Protein AF-A0A7W8ATA3-F1 (afdb_monomer_lite)

Sequence (118 aa):
MPAAAIPSVPAKPAARSRNRPSSRASRTPCPAQQPLLDVPYVPLEKHPLPPGRPREWYITHNRRLKAMRLAIALLDTGVYVPNQASNVRIRTMAETVGIHPPSDTTCHMVRAFMRYNR

Structure (mmCIF, N/CA/C/O backbone):
data_AF-A0A7W8ATA3-F1
#
_entry.id   AF-A0A7W8ATA3-F1
#
loop_
_atom_site.group_PDB
_atom_site.id
_atom_site.type_symbol
_atom_site.label_atom_id
_atom_site.label_alt_id
_atom_site.label_comp_id
_atom_site.label_asym_id
_atom_site.label_entity_id
_atom_site.label_seq_id
_atom_site.pdbx_PDB_ins_code
_atom_site.Cartn_x
_atom_site.Cartn_y
_atom_site.Cartn_z
_atom_site.occupancy
_atom_site.B_iso_or_equiv
_atom_site.auth_seq_id
_atom_site.auth_comp_id
_atom_site.auth_asym_id
_atom_site.auth_atom_id
_atom_site.pdbx_PDB_model_num
ATOM 1 N N . MET A 1 1 ? 62.087 -48.989 40.875 1.00 39.69 1 MET A N 1
ATOM 2 C CA . MET A 1 1 ? 62.844 -47.928 41.580 1.00 39.69 1 MET A CA 1
ATOM 3 C C . MET A 1 1 ? 61.874 -46.813 41.975 1.00 39.69 1 MET A C 1
ATOM 5 O O . MET A 1 1 ? 60.852 -46.717 41.305 1.00 39.69 1 MET A O 1
ATOM 9 N N . PRO A 1 2 ? 62.057 -46.155 43.137 1.00 53.81 2 PRO A N 1
ATOM 10 C CA . PRO A 1 2 ? 61.085 -46.367 44.223 1.00 53.81 2 PRO A CA 1
ATOM 11 C C . PRO A 1 2 ? 60.584 -45.095 44.949 1.00 53.81 2 PRO A C 1
ATOM 13 O O . PRO A 1 2 ? 61.066 -44.002 44.683 1.00 53.81 2 PRO A O 1
ATOM 16 N N . ALA A 1 3 ? 59.736 -45.324 45.969 1.00 48.66 3 ALA A N 1
ATOM 17 C CA . ALA A 1 3 ? 59.412 -44.437 47.107 1.00 48.66 3 ALA A CA 1
ATOM 18 C C . ALA A 1 3 ? 58.604 -43.151 46.789 1.00 48.66 3 ALA A C 1
ATOM 20 O O . ALA A 1 3 ? 58.610 -42.669 45.666 1.00 48.66 3 ALA A O 1
ATOM 21 N N . ALA A 1 4 ? 57.834 -42.559 47.712 1.00 48.91 4 ALA A N 1
ATOM 22 C CA . ALA A 1 4 ? 57.631 -42.784 49.156 1.00 48.91 4 ALA A CA 1
ATOM 23 C C . ALA A 1 4 ? 56.110 -42.709 49.472 1.00 48.91 4 ALA A C 1
ATOM 25 O O . ALA A 1 4 ? 55.393 -41.961 48.818 1.00 48.91 4 ALA A O 1
ATOM 26 N N . ALA A 1 5 ? 55.503 -43.584 50.280 1.00 42.94 5 ALA A N 1
ATOM 27 C CA . ALA A 1 5 ? 55.581 -43.749 51.744 1.00 42.94 5 ALA A CA 1
ATOM 28 C C . ALA A 1 5 ? 54.795 -42.686 52.562 1.00 42.94 5 ALA A C 1
ATOM 30 O O . ALA A 1 5 ? 55.142 -41.512 52.617 1.00 42.94 5 ALA A O 1
ATOM 31 N N . ILE A 1 6 ? 53.723 -43.181 53.192 1.00 53.97 6 ILE A N 1
ATOM 32 C CA . ILE A 1 6 ? 52.649 -42.541 53.983 1.00 53.97 6 ILE A CA 1
ATOM 33 C C . ILE A 1 6 ? 53.171 -42.045 55.354 1.00 53.97 6 ILE A C 1
ATOM 35 O O . ILE A 1 6 ? 54.034 -42.712 55.928 1.00 53.97 6 ILE A O 1
ATOM 39 N N . PRO A 1 7 ? 52.664 -40.915 55.900 1.00 55.72 7 PRO A N 1
ATOM 40 C CA . PRO A 1 7 ? 51.939 -40.912 57.205 1.00 55.72 7 PRO A CA 1
ATOM 41 C C . PRO A 1 7 ? 50.732 -39.917 57.252 1.00 55.72 7 PRO A C 1
ATOM 43 O O . PRO A 1 7 ? 50.645 -39.044 56.397 1.00 55.72 7 PRO A O 1
ATOM 46 N N . SER A 1 8 ? 49.793 -39.882 58.223 1.00 48.00 8 SER A N 1
ATOM 47 C CA . SER A 1 8 ? 49.264 -40.878 59.190 1.00 48.00 8 SER A CA 1
ATOM 48 C C . SER A 1 8 ? 48.053 -40.330 60.006 1.00 48.00 8 SER A C 1
ATOM 50 O O . SER A 1 8 ? 48.064 -39.165 60.382 1.00 48.00 8 SER A O 1
ATOM 52 N N . VAL A 1 9 ? 47.122 -41.220 60.413 1.00 62.28 9 VAL A N 1
ATOM 53 C CA . VAL A 1 9 ? 46.283 -41.183 61.659 1.00 62.28 9 VAL A CA 1
ATOM 54 C C . VAL A 1 9 ? 45.063 -40.203 61.760 1.00 62.28 9 VAL A C 1
ATOM 56 O O . VAL A 1 9 ? 45.075 -39.140 61.147 1.00 62.28 9 VAL A O 1
ATOM 59 N N . PRO A 1 10 ? 43.959 -40.555 62.488 1.00 60.03 10 PRO A N 1
ATOM 60 C CA . PRO A 1 10 ? 42.657 -39.862 62.409 1.00 60.03 10 PRO A CA 1
ATOM 61 C C . PRO A 1 10 ? 42.196 -39.144 63.702 1.00 60.03 10 PRO A C 1
ATOM 63 O O . PRO A 1 10 ? 42.655 -39.457 64.798 1.00 60.03 10 PRO A O 1
ATOM 66 N N . ALA A 1 11 ? 41.171 -38.279 63.599 1.00 48.41 11 ALA A N 1
ATOM 67 C CA . ALA A 1 11 ? 40.412 -37.779 64.756 1.00 48.41 11 ALA A CA 1
ATOM 68 C C . ALA A 1 11 ? 38.919 -37.490 64.452 1.00 48.41 11 ALA A C 1
ATOM 70 O O . ALA A 1 11 ? 38.571 -36.691 63.586 1.00 48.41 11 ALA A O 1
ATOM 71 N N . LYS A 1 12 ? 38.037 -38.124 65.232 1.00 44.06 12 LYS A N 1
ATOM 72 C CA . LYS A 1 12 ? 36.650 -37.714 65.561 1.00 44.06 12 LYS A CA 1
ATOM 73 C C . LYS A 1 12 ? 36.676 -37.158 67.007 1.00 44.06 12 LYS A C 1
ATOM 75 O O . LYS A 1 12 ? 37.662 -37.426 67.691 1.00 44.06 12 LYS A O 1
ATOM 80 N N . PRO A 1 13 ? 35.594 -36.578 67.571 1.00 57.03 13 PRO A N 1
ATOM 81 C CA . PRO A 1 13 ? 34.404 -35.946 66.978 1.00 57.03 13 PRO A CA 1
ATOM 82 C C . PRO A 1 13 ? 34.130 -34.533 67.570 1.00 57.03 13 PRO A C 1
ATOM 84 O O . PRO A 1 13 ? 34.723 -34.153 68.573 1.00 57.03 13 PRO A O 1
ATOM 87 N N . ALA A 1 14 ? 33.135 -33.797 67.057 1.00 43.16 14 ALA A N 1
ATOM 88 C CA . ALA A 1 14 ? 32.400 -32.800 67.856 1.00 43.16 14 ALA A CA 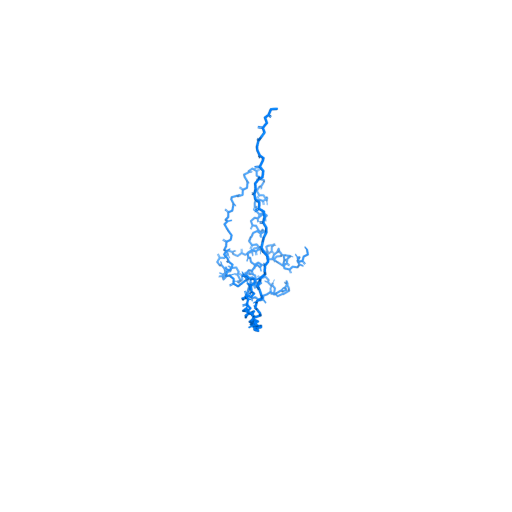1
ATOM 89 C C . ALA A 1 14 ? 31.036 -32.468 67.229 1.00 43.16 14 ALA A C 1
ATOM 91 O O . ALA A 1 14 ? 30.946 -32.125 66.053 1.00 43.16 14 ALA A O 1
ATOM 92 N N . ALA A 1 15 ? 29.967 -32.539 68.021 1.00 44.56 15 ALA A N 1
ATOM 93 C CA . ALA A 1 15 ? 28.646 -32.057 67.628 1.00 44.56 15 ALA A CA 1
ATOM 94 C C . ALA A 1 15 ? 28.485 -30.568 67.969 1.00 44.56 15 ALA A C 1
ATOM 96 O O . ALA A 1 15 ? 28.957 -30.146 69.022 1.00 44.56 15 ALA A O 1
ATOM 97 N N . ARG A 1 16 ? 27.685 -29.821 67.190 1.00 41.31 16 ARG A N 1
ATOM 98 C CA . ARG A 1 16 ? 26.627 -28.965 67.768 1.00 41.31 16 ARG A CA 1
ATOM 99 C C . ARG A 1 16 ? 25.594 -28.528 66.728 1.00 41.31 16 ARG A C 1
ATOM 101 O O . ARG A 1 16 ? 25.924 -27.872 65.748 1.00 41.31 16 ARG A O 1
ATOM 108 N N . SER A 1 17 ? 24.327 -28.827 67.005 1.00 55.69 17 SER A N 1
ATOM 109 C CA . SER A 1 17 ? 23.181 -28.238 66.307 1.00 55.69 17 SER A CA 1
ATOM 110 C C . SER A 1 17 ? 23.192 -26.705 66.398 1.00 55.69 17 SER A C 1
ATOM 112 O O . SER A 1 17 ? 23.526 -26.144 67.448 1.00 55.69 17 SER A O 1
ATOM 114 N N . ARG A 1 18 ? 22.742 -26.031 65.332 1.00 54.66 18 ARG A N 1
ATOM 115 C CA . ARG A 1 18 ? 21.961 -24.794 65.461 1.00 54.66 18 ARG A CA 1
ATOM 116 C C . ARG A 1 18 ? 21.067 -24.571 64.241 1.00 54.66 18 ARG A C 1
ATOM 118 O O . ARG A 1 18 ? 21.540 -24.342 63.133 1.00 54.66 18 ARG A O 1
ATOM 125 N N . ASN A 1 19 ? 19.763 -24.626 64.488 1.00 59.03 19 ASN A N 1
ATOM 126 C CA . ASN A 1 19 ? 18.703 -24.340 63.528 1.00 59.03 19 ASN A CA 1
ATOM 127 C C . ASN A 1 19 ? 18.859 -22.927 62.935 1.00 59.03 19 ASN A C 1
ATOM 129 O O . ASN A 1 19 ? 19.094 -21.974 63.682 1.00 59.03 19 ASN A O 1
ATOM 133 N N . ARG A 1 20 ? 18.589 -22.756 61.636 1.00 49.59 20 ARG A N 1
ATOM 134 C CA . ARG A 1 20 ? 18.142 -21.464 61.092 1.00 49.59 20 ARG A CA 1
ATOM 135 C C . ARG A 1 20 ? 16.971 -21.694 60.130 1.00 49.59 20 ARG A C 1
ATOM 137 O O . ARG A 1 20 ? 17.116 -22.498 59.212 1.00 49.59 20 ARG A O 1
ATOM 144 N N . PRO A 1 21 ? 15.808 -21.057 60.349 1.00 49.59 21 PRO A N 1
ATOM 145 C CA . PRO A 1 21 ? 14.621 -21.319 59.549 1.00 49.59 21 PRO A CA 1
ATOM 146 C C . PRO A 1 21 ? 14.686 -20.650 58.174 1.00 49.59 21 PRO A C 1
ATOM 148 O O . PRO A 1 21 ? 15.360 -19.641 57.976 1.00 49.59 21 PRO A O 1
ATOM 151 N N . SER A 1 22 ? 13.905 -21.233 57.265 1.00 56.06 22 SER A N 1
ATOM 152 C CA . SER A 1 22 ? 13.485 -20.737 55.952 1.00 56.06 22 SER A CA 1
ATOM 153 C C . SER A 1 22 ? 13.606 -19.218 55.741 1.00 56.06 22 SER A C 1
ATOM 155 O O . SER A 1 22 ? 12.701 -18.451 56.071 1.00 56.06 22 SER A O 1
ATOM 157 N N . SER A 1 23 ? 14.674 -18.790 55.068 1.00 54.66 23 SER A N 1
ATOM 158 C CA . SER A 1 23 ? 14.624 -17.587 54.239 1.00 54.66 23 SER A CA 1
ATOM 159 C C . SER A 1 23 ? 14.116 -18.000 52.861 1.00 54.66 23 SER A C 1
ATOM 161 O O . SER A 1 23 ? 14.902 -18.350 51.977 1.00 54.66 23 SER A O 1
ATOM 163 N N . ARG A 1 24 ? 12.787 -17.987 52.690 1.00 54.66 24 ARG A N 1
ATOM 164 C CA . ARG A 1 24 ? 12.113 -18.073 51.386 1.00 54.66 24 ARG A CA 1
ATOM 165 C C . ARG A 1 24 ? 12.561 -16.871 50.555 1.00 54.66 24 ARG A C 1
ATOM 167 O O . ARG A 1 24 ? 11.912 -15.831 50.591 1.00 54.66 24 ARG A O 1
ATOM 174 N N . ALA A 1 25 ? 13.705 -17.010 49.883 1.00 55.12 25 ALA A N 1
ATOM 175 C CA . ALA A 1 25 ? 14.308 -15.953 49.087 1.00 55.12 25 ALA A CA 1
ATOM 176 C C . ALA A 1 25 ? 13.253 -15.410 48.127 1.00 55.12 25 ALA A C 1
ATOM 178 O O . ALA A 1 25 ? 12.611 -16.175 47.398 1.00 55.12 25 ALA A O 1
ATOM 179 N N . SER A 1 26 ? 13.032 -14.101 48.216 1.00 54.38 26 SER A N 1
ATOM 180 C CA . SER A 1 26 ? 11.998 -13.391 47.486 1.00 54.38 26 SER A CA 1
ATOM 181 C C . SER A 1 26 ? 12.087 -13.765 46.014 1.00 54.38 26 SER A C 1
ATOM 183 O O . SER A 1 26 ? 13.067 -13.436 45.347 1.00 54.38 26 SER A O 1
ATOM 185 N N . ARG A 1 27 ? 11.059 -14.445 45.492 1.00 54.78 27 ARG A N 1
ATOM 186 C CA . ARG A 1 27 ? 10.850 -14.524 44.047 1.00 54.78 27 ARG A CA 1
ATOM 187 C C . ARG A 1 27 ? 10.406 -13.140 43.596 1.00 54.78 27 ARG A C 1
ATOM 189 O O . ARG A 1 27 ? 9.218 -12.919 43.384 1.00 54.78 27 ARG A O 1
ATOM 196 N N . THR A 1 28 ? 11.354 -12.211 43.502 1.00 62.28 28 THR A N 1
ATOM 197 C CA . THR A 1 28 ? 11.186 -11.002 42.705 1.00 62.28 28 THR A CA 1
ATOM 198 C C . THR A 1 28 ? 10.770 -11.489 41.324 1.00 62.28 28 THR A C 1
ATOM 200 O O . THR A 1 28 ? 11.535 -12.245 40.716 1.00 62.28 28 THR A O 1
ATOM 203 N N . PRO A 1 29 ? 9.566 -11.158 40.834 1.00 58.72 29 PRO A N 1
ATOM 204 C CA . PRO A 1 29 ? 9.233 -11.465 39.461 1.00 58.72 29 PRO A CA 1
ATOM 205 C C . PRO A 1 29 ? 10.252 -10.716 38.609 1.00 58.72 29 PRO A C 1
ATOM 207 O O . PRO A 1 29 ? 10.321 -9.488 38.681 1.00 58.72 29 PRO A O 1
ATOM 210 N N . CYS A 1 30 ? 11.061 -11.430 37.821 1.00 52.72 30 CYS A N 1
ATOM 211 C CA . CYS A 1 30 ? 11.677 -10.777 36.675 1.00 52.72 30 CYS A CA 1
ATOM 212 C C . CYS A 1 30 ? 10.524 -10.122 35.908 1.00 52.72 30 CYS A C 1
ATOM 214 O O . CYS A 1 30 ? 9.532 -10.819 35.660 1.00 52.72 30 CYS A O 1
ATOM 216 N N . PRO A 1 31 ? 10.601 -8.824 35.559 1.00 57.56 31 PRO A N 1
ATOM 217 C CA . PRO A 1 31 ? 9.634 -8.261 34.639 1.00 57.56 31 PRO A CA 1
ATOM 218 C C . PRO A 1 31 ? 9.734 -9.117 33.382 1.00 57.56 31 PRO A C 1
ATOM 220 O O . PRO A 1 31 ? 10.787 -9.166 32.743 1.00 57.56 31 PRO A O 1
ATOM 223 N N . ALA A 1 32 ? 8.676 -9.881 33.101 1.00 59.44 32 ALA A N 1
ATOM 224 C CA . ALA A 1 32 ? 8.604 -10.659 31.882 1.00 59.44 32 ALA A CA 1
ATOM 225 C C . ALA A 1 32 ? 8.837 -9.660 30.756 1.00 59.44 32 ALA A C 1
ATOM 227 O O . ALA A 1 32 ? 8.120 -8.660 30.684 1.00 59.44 32 ALA A O 1
ATOM 228 N N . GLN A 1 33 ? 9.881 -9.885 29.957 1.00 58.53 33 GLN A N 1
ATOM 229 C CA . GLN A 1 33 ? 10.184 -9.033 28.819 1.00 58.53 33 GLN A CA 1
ATOM 230 C C . GLN A 1 33 ? 8.960 -9.082 27.913 1.00 58.53 33 GLN A C 1
ATOM 232 O O . GLN A 1 33 ? 8.759 -10.054 27.184 1.00 58.53 33 GLN A O 1
ATOM 237 N N . GLN A 1 34 ? 8.109 -8.059 28.011 1.00 57.44 34 GLN A N 1
ATOM 238 C CA . GLN A 1 34 ? 7.058 -7.847 27.037 1.00 57.44 34 GLN A CA 1
ATOM 239 C C . GLN A 1 34 ? 7.787 -7.776 25.695 1.00 57.44 34 GLN A C 1
ATOM 241 O O . GLN A 1 34 ? 8.772 -7.033 25.596 1.00 57.44 34 GLN A O 1
ATOM 246 N N . PRO A 1 35 ? 7.409 -8.606 24.706 1.00 59.78 35 PRO A N 1
ATOM 247 C CA . PRO A 1 35 ? 8.088 -8.580 23.426 1.00 59.78 35 PRO A CA 1
ATOM 248 C C . PRO A 1 35 ? 8.002 -7.147 22.912 1.00 59.78 35 PRO A C 1
ATOM 250 O O . PRO A 1 35 ? 6.941 -6.526 22.979 1.00 59.78 35 PRO A O 1
ATOM 253 N N . LEU A 1 36 ? 9.148 -6.619 22.483 1.00 56.94 36 LEU A N 1
ATOM 254 C CA . LEU A 1 36 ? 9.378 -5.211 22.163 1.00 56.94 36 LEU A CA 1
ATOM 255 C C . LEU A 1 36 ? 8.695 -4.838 20.828 1.00 56.94 36 LEU A C 1
ATOM 257 O O . LEU A 1 36 ? 9.346 -4.462 19.860 1.00 56.94 36 LEU A O 1
ATOM 261 N N . LEU A 1 37 ? 7.377 -5.033 20.766 1.00 61.06 37 LEU A N 1
ATOM 262 C CA . LEU A 1 37 ? 6.510 -4.830 19.604 1.00 61.06 37 LEU A CA 1
ATOM 263 C C . LEU A 1 37 ? 6.020 -3.380 19.493 1.00 61.06 37 LEU A C 1
ATOM 265 O O . LEU A 1 37 ? 5.518 -2.992 18.447 1.00 61.06 37 LEU A O 1
ATOM 269 N N . ASP A 1 38 ? 6.187 -2.595 20.558 1.00 61.03 38 ASP A N 1
ATOM 270 C CA . ASP A 1 38 ? 5.748 -1.197 20.677 1.00 61.03 38 ASP A CA 1
ATOM 271 C C . ASP A 1 38 ? 6.830 -0.191 20.218 1.00 61.03 38 ASP A C 1
ATOM 273 O O . ASP A 1 38 ? 6.792 0.995 20.537 1.00 61.03 38 ASP A O 1
ATOM 277 N N . VAL A 1 39 ? 7.848 -0.661 19.483 1.00 68.25 39 VAL A N 1
ATOM 278 C CA . VAL A 1 39 ? 8.829 0.226 18.837 1.00 68.25 39 VAL A CA 1
ATOM 279 C C . VAL A 1 39 ? 8.195 0.801 17.571 1.00 68.25 39 VAL A C 1
ATOM 281 O O . VAL A 1 39 ? 7.726 0.020 16.739 1.00 68.25 39 VAL A O 1
ATOM 284 N N . PRO A 1 40 ? 8.225 2.129 17.351 1.00 67.62 40 PRO A N 1
ATOM 285 C CA . PRO A 1 40 ? 7.780 2.702 16.086 1.00 67.62 40 PRO A CA 1
ATOM 286 C C . PRO A 1 40 ? 8.573 2.094 14.923 1.00 67.62 40 PRO A C 1
ATOM 288 O O . PRO A 1 40 ? 9.804 2.038 14.961 1.00 67.62 40 PRO A O 1
ATOM 291 N N . TYR A 1 41 ? 7.867 1.638 13.885 1.00 68.56 41 TYR A N 1
ATOM 292 C CA . TYR A 1 41 ? 8.470 0.953 12.743 1.00 68.56 41 TYR A CA 1
ATOM 293 C C . TYR A 1 41 ? 9.525 1.833 12.051 1.00 68.56 41 TYR A C 1
ATOM 295 O O . TYR A 1 41 ? 9.207 2.811 11.370 1.00 68.56 41 TYR A O 1
ATOM 303 N N . VAL A 1 42 ? 10.799 1.465 12.209 1.00 74.38 42 VAL A N 1
ATOM 304 C CA . VAL A 1 42 ? 11.921 2.144 11.554 1.00 74.38 42 VAL A CA 1
ATOM 305 C C . VAL A 1 42 ? 11.977 1.709 10.083 1.00 74.38 42 VAL A C 1
ATOM 307 O O . VAL A 1 42 ? 12.031 0.507 9.808 1.00 74.38 42 VAL A O 1
ATOM 310 N N . PRO A 1 43 ? 11.986 2.642 9.110 1.00 73.88 43 PRO A N 1
ATOM 311 C CA . PRO A 1 43 ? 12.089 2.292 7.698 1.00 73.88 43 PRO A CA 1
ATOM 312 C C . PRO A 1 43 ? 13.356 1.481 7.396 1.00 73.88 43 PRO A C 1
ATOM 314 O O . PRO A 1 43 ? 14.466 1.949 7.622 1.00 73.88 43 PRO A O 1
ATOM 317 N N . LEU A 1 44 ? 13.184 0.279 6.837 1.00 75.31 44 LEU A N 1
ATOM 318 C CA . LEU A 1 44 ? 14.301 -0.591 6.462 1.00 75.31 44 LEU A CA 1
ATOM 319 C C . LEU A 1 44 ? 15.251 0.076 5.456 1.00 75.31 44 LEU A C 1
ATOM 321 O O . LEU A 1 44 ? 14.811 0.634 4.441 1.00 75.31 44 LEU A O 1
ATOM 325 N N . GLU A 1 45 ? 16.551 -0.089 5.708 1.00 81.50 45 GLU A N 1
ATOM 326 C CA . GLU A 1 45 ? 17.627 0.319 4.806 1.00 81.50 45 GLU A CA 1
ATOM 327 C C . GLU A 1 45 ? 17.454 -0.284 3.408 1.00 81.50 45 GLU A C 1
ATOM 329 O O . GLU A 1 45 ? 17.184 -1.478 3.231 1.00 81.50 45 GLU A O 1
ATOM 334 N N . LYS A 1 46 ? 17.590 0.554 2.376 1.00 79.44 46 LYS A N 1
ATOM 335 C CA . LYS A 1 46 ? 17.344 0.139 0.990 1.00 79.44 46 LYS A CA 1
ATOM 336 C C . LYS A 1 46 ? 18.590 -0.520 0.408 1.00 79.44 46 LYS A C 1
ATOM 338 O O . LYS A 1 46 ? 19.477 0.167 -0.091 1.00 79.44 46 LYS A O 1
ATOM 343 N N . HIS A 1 47 ? 18.615 -1.849 0.381 1.00 85.25 47 HIS A N 1
ATOM 344 C CA . HIS A 1 47 ? 19.622 -2.569 -0.396 1.00 85.25 47 HIS A CA 1
ATOM 345 C C . HIS A 1 47 ? 19.490 -2.232 -1.902 1.00 85.25 47 HIS A C 1
ATOM 347 O O . HIS A 1 47 ? 18.363 -2.210 -2.416 1.00 85.25 47 HIS A O 1
ATOM 353 N N . PRO A 1 48 ? 20.594 -1.957 -2.626 1.00 85.44 48 PRO A N 1
ATOM 354 C CA . PRO A 1 48 ? 20.548 -1.700 -4.063 1.00 85.44 48 PRO A CA 1
ATOM 355 C C . PRO A 1 48 ? 20.021 -2.920 -4.829 1.00 85.44 48 PRO A C 1
ATOM 357 O O . PRO A 1 48 ? 20.318 -4.066 -4.501 1.00 85.44 48 PRO A O 1
ATOM 360 N N . LEU A 1 49 ? 19.221 -2.682 -5.871 1.00 88.12 49 LEU A N 1
ATOM 361 C CA . LEU A 1 49 ? 18.670 -3.765 -6.685 1.00 88.12 49 LEU A CA 1
ATOM 362 C C . LEU A 1 49 ? 19.776 -4.346 -7.593 1.00 88.12 49 LEU A C 1
ATOM 364 O O . LEU A 1 49 ? 20.597 -3.583 -8.104 1.00 88.12 49 LEU A O 1
ATOM 368 N N . PRO A 1 50 ? 19.798 -5.670 -7.837 1.00 91.38 50 PRO A N 1
ATOM 369 C CA . PRO A 1 50 ? 20.857 -6.306 -8.619 1.00 91.38 50 PRO A CA 1
ATOM 370 C C . PRO A 1 50 ? 20.861 -5.789 -10.068 1.00 91.38 50 PRO A C 1
ATOM 372 O O . PRO A 1 50 ? 19.782 -5.680 -10.660 1.00 91.38 50 PRO A O 1
ATOM 375 N N . PRO A 1 51 ? 22.028 -5.496 -10.672 1.00 91.56 51 PRO A N 1
ATOM 376 C CA . PRO A 1 51 ? 22.118 -5.052 -12.064 1.00 91.56 51 PRO A CA 1
ATOM 377 C C . PRO A 1 51 ? 21.759 -6.171 -13.061 1.00 91.56 51 PRO A C 1
ATOM 379 O O . PRO A 1 51 ? 21.706 -7.350 -12.713 1.00 91.56 51 PRO A O 1
ATOM 382 N N . GLY A 1 52 ? 21.511 -5.798 -14.322 1.00 93.50 52 GLY A N 1
ATOM 383 C CA . GLY A 1 52 ? 21.357 -6.744 -15.437 1.00 93.50 52 GLY A CA 1
ATOM 384 C C . GLY A 1 52 ? 20.001 -7.458 -15.557 1.00 93.50 52 GLY A C 1
ATOM 385 O O . GLY A 1 52 ? 19.911 -8.459 -16.264 1.00 93.50 52 GLY A O 1
ATOM 386 N N . ARG A 1 53 ? 18.935 -6.989 -14.891 1.00 93.69 53 ARG A N 1
ATOM 387 C CA . ARG A 1 53 ? 17.572 -7.537 -15.067 1.00 93.69 53 ARG A CA 1
ATOM 388 C C . ARG A 1 53 ? 16.768 -6.760 -16.128 1.00 93.69 53 ARG A C 1
ATOM 390 O O . ARG A 1 53 ? 17.054 -5.588 -16.366 1.00 93.69 53 ARG A O 1
ATOM 397 N N . PRO A 1 54 ? 15.730 -7.363 -16.742 1.00 96.19 54 PRO A N 1
ATOM 398 C CA . PRO A 1 54 ? 14.794 -6.638 -17.603 1.00 96.19 54 PRO A CA 1
ATOM 399 C C . PRO A 1 54 ? 14.077 -5.500 -16.865 1.00 96.19 54 PRO A C 1
ATOM 401 O O . PRO A 1 54 ? 13.814 -5.587 -15.660 1.00 96.19 54 PRO A O 1
ATOM 404 N N . ARG A 1 55 ? 13.695 -4.444 -17.595 1.00 93.19 55 ARG A N 1
ATOM 405 C CA . ARG A 1 55 ? 13.038 -3.254 -17.026 1.00 93.19 55 ARG A CA 1
ATOM 406 C C . ARG A 1 55 ? 11.757 -3.601 -16.255 1.00 93.19 55 ARG A C 1
ATOM 408 O O . ARG A 1 55 ? 11.524 -3.022 -15.189 1.00 93.19 55 ARG A O 1
ATOM 415 N N . GLU A 1 56 ? 10.945 -4.549 -16.736 1.00 94.81 56 GLU A N 1
ATOM 416 C CA . GLU A 1 56 ? 9.696 -4.922 -16.055 1.00 94.81 56 GLU A CA 1
ATOM 417 C C . GLU A 1 56 ? 9.927 -5.574 -14.689 1.00 94.81 56 GLU A C 1
ATOM 419 O O . GLU A 1 56 ? 9.083 -5.431 -13.798 1.00 94.81 56 GLU A O 1
ATOM 424 N N . TRP A 1 57 ? 11.072 -6.237 -14.483 1.00 95.06 57 TRP A N 1
ATOM 425 C CA . TRP A 1 57 ? 11.426 -6.828 -13.193 1.00 95.06 57 TRP A CA 1
ATOM 426 C C . TRP A 1 57 ? 11.589 -5.738 -12.129 1.00 95.06 57 TRP A C 1
ATOM 428 O O . TRP A 1 57 ? 10.941 -5.798 -11.082 1.00 95.06 57 TRP A O 1
ATOM 438 N N . TYR A 1 58 ? 12.359 -4.685 -12.432 1.00 94.81 58 TYR A N 1
ATOM 439 C CA . TYR A 1 58 ? 12.534 -3.537 -11.535 1.00 94.81 58 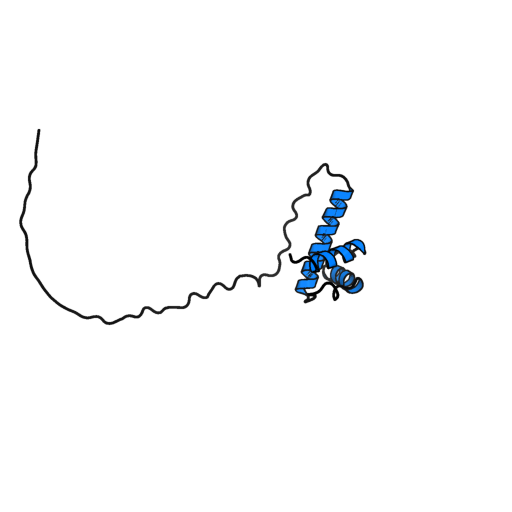TYR A CA 1
ATOM 440 C C . TYR A 1 58 ? 11.219 -2.786 -11.295 1.00 94.81 58 TYR A C 1
ATOM 442 O O . TYR A 1 58 ? 10.919 -2.422 -10.158 1.00 94.81 58 TYR A O 1
ATOM 450 N N . ILE A 1 59 ? 10.403 -2.579 -12.337 1.00 93.38 59 ILE A N 1
ATOM 451 C CA . ILE A 1 59 ? 9.085 -1.933 -12.206 1.00 93.38 59 ILE A CA 1
ATOM 452 C C . ILE A 1 59 ? 8.180 -2.752 -11.277 1.00 93.38 59 ILE A C 1
ATOM 454 O O . ILE A 1 59 ? 7.574 -2.200 -10.357 1.00 93.38 59 ILE A O 1
ATOM 458 N N . THR A 1 60 ? 8.109 -4.067 -11.477 1.00 93.31 60 THR A N 1
ATOM 459 C CA . THR A 1 60 ? 7.270 -4.965 -10.673 1.00 93.31 60 THR A CA 1
ATOM 460 C C . THR A 1 60 ? 7.760 -5.037 -9.230 1.00 93.31 60 THR A C 1
ATOM 462 O O . THR A 1 60 ? 6.952 -4.926 -8.307 1.00 93.31 60 THR A O 1
ATOM 465 N N . HIS A 1 61 ? 9.073 -5.145 -9.011 1.00 93.12 61 HIS A N 1
ATOM 466 C CA . HIS A 1 61 ? 9.673 -5.136 -7.678 1.00 93.12 61 HIS A CA 1
ATOM 467 C C . HIS A 1 61 ? 9.400 -3.813 -6.942 1.00 93.12 61 HIS A C 1
ATOM 469 O O . HIS A 1 61 ? 8.896 -3.821 -5.820 1.00 93.12 61 HIS A O 1
ATOM 475 N N . ASN A 1 62 ? 9.616 -2.667 -7.591 1.00 92.88 62 ASN A N 1
ATOM 476 C CA . ASN A 1 62 ? 9.342 -1.359 -6.993 1.00 92.88 62 ASN A CA 1
ATOM 477 C C . ASN A 1 62 ? 7.842 -1.131 -6.731 1.00 92.88 62 ASN A C 1
ATOM 479 O O . ASN A 1 62 ? 7.483 -0.544 -5.709 1.00 92.88 62 ASN A O 1
ATOM 483 N N . ARG A 1 63 ? 6.943 -1.655 -7.581 1.00 95.06 63 ARG A N 1
ATOM 484 C CA . ARG A 1 63 ? 5.493 -1.673 -7.307 1.00 95.06 63 ARG A CA 1
ATOM 485 C C . ARG A 1 63 ? 5.146 -2.545 -6.095 1.00 95.06 63 ARG A C 1
ATOM 487 O O . ARG A 1 63 ? 4.297 -2.128 -5.310 1.00 95.06 63 ARG A O 1
ATOM 494 N N . ARG A 1 64 ? 5.814 -3.693 -5.897 1.00 93.44 64 ARG A N 1
ATOM 495 C CA . ARG A 1 64 ? 5.673 -4.527 -4.682 1.00 93.44 64 ARG A CA 1
ATOM 496 C C . ARG A 1 64 ? 6.138 -3.773 -3.437 1.00 93.44 64 ARG A C 1
ATOM 498 O O . ARG A 1 64 ? 5.360 -3.670 -2.497 1.00 93.44 64 ARG A O 1
ATOM 505 N N . LEU A 1 65 ? 7.332 -3.171 -3.450 1.00 92.44 65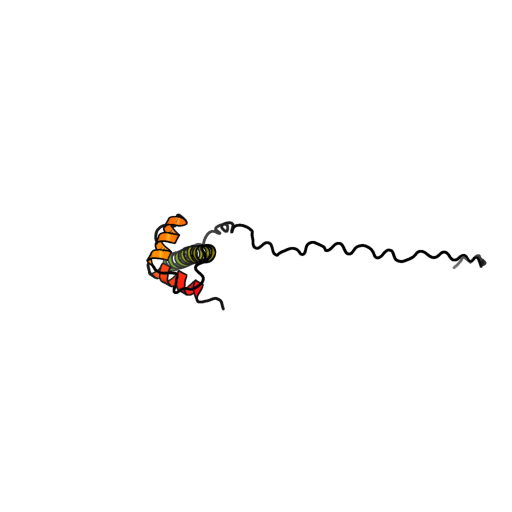 LEU A N 1
ATOM 506 C CA . LEU A 1 65 ? 7.835 -2.351 -2.335 1.00 92.44 65 LEU A CA 1
ATOM 507 C C . LEU A 1 65 ? 6.883 -1.194 -1.987 1.00 92.44 65 LEU A C 1
ATOM 509 O O . LEU A 1 65 ? 6.600 -0.954 -0.815 1.00 92.44 65 LEU A O 1
ATOM 513 N N . LYS A 1 66 ? 6.357 -0.491 -3.000 1.00 93.56 66 LYS A N 1
ATOM 514 C CA . LYS A 1 66 ? 5.392 0.605 -2.816 1.00 93.56 66 LYS A CA 1
ATOM 515 C C . LYS A 1 66 ? 4.077 0.115 -2.199 1.00 93.56 66 LYS A C 1
ATOM 517 O O . LYS A 1 66 ? 3.573 0.744 -1.276 1.00 93.56 66 LYS A O 1
ATOM 522 N N . ALA A 1 67 ? 3.549 -1.014 -2.674 1.00 94.88 67 ALA A N 1
ATOM 523 C CA . ALA A 1 67 ? 2.334 -1.618 -2.131 1.00 94.88 67 ALA A CA 1
ATOM 524 C C . ALA A 1 67 ? 2.524 -2.167 -0.704 1.00 94.88 67 ALA A C 1
ATOM 526 O O . ALA A 1 67 ? 1.640 -1.973 0.120 1.00 94.88 67 ALA A O 1
ATOM 527 N N . MET A 1 68 ? 3.668 -2.777 -0.375 1.00 93.38 68 MET A N 1
ATOM 528 C CA . MET A 1 68 ? 3.942 -3.248 0.992 1.00 93.38 68 MET A CA 1
ATOM 529 C C . MET A 1 68 ? 4.038 -2.089 1.994 1.00 93.38 68 MET A C 1
ATOM 531 O O . MET A 1 68 ? 3.430 -2.170 3.055 1.00 93.38 68 MET A O 1
ATOM 535 N N . ARG A 1 69 ? 4.703 -0.975 1.643 1.00 92.31 69 ARG A N 1
ATOM 536 C CA . ARG A 1 69 ? 4.733 0.230 2.500 1.00 92.31 69 ARG A CA 1
ATOM 537 C C . ARG A 1 69 ? 3.335 0.783 2.787 1.00 92.31 69 ARG A C 1
ATOM 539 O O . ARG A 1 69 ? 3.047 1.135 3.922 1.00 92.31 69 ARG A O 1
ATOM 546 N N . LEU A 1 70 ? 2.468 0.831 1.772 1.00 94.06 70 LEU A N 1
ATOM 547 C CA . LEU A 1 70 ? 1.080 1.269 1.949 1.00 94.06 70 LEU A CA 1
ATOM 548 C C . LEU A 1 70 ? 0.247 0.262 2.750 1.00 94.06 70 LEU A C 1
ATOM 550 O O . LEU A 1 70 ? -0.602 0.683 3.522 1.00 94.06 70 LEU A O 1
ATOM 554 N N . ALA A 1 71 ? 0.481 -1.045 2.595 1.00 93.81 71 ALA A N 1
ATOM 555 C CA . ALA A 1 71 ? -0.208 -2.068 3.380 1.00 93.81 71 ALA A CA 1
ATOM 556 C C . ALA A 1 71 ? 0.140 -1.970 4.876 1.00 93.81 71 ALA A C 1
ATOM 558 O O . ALA A 1 71 ? -0.772 -2.011 5.694 1.00 93.81 71 ALA A O 1
ATOM 559 N N . ILE A 1 72 ? 1.420 -1.768 5.216 1.00 91.31 72 ILE A N 1
ATOM 560 C CA . ILE A 1 72 ? 1.876 -1.534 6.598 1.00 91.31 72 ILE A CA 1
ATOM 561 C C . ILE A 1 72 ? 1.203 -0.276 7.168 1.00 91.31 72 ILE A C 1
ATOM 563 O O . ILE A 1 72 ? 0.443 -0.386 8.120 1.00 91.31 72 ILE A O 1
ATOM 567 N N . ALA A 1 73 ? 1.324 0.879 6.501 1.00 92.69 73 ALA A N 1
ATOM 568 C CA . ALA A 1 73 ? 0.709 2.127 6.972 1.00 92.69 73 ALA A CA 1
ATOM 569 C C . ALA A 1 73 ? -0.831 2.058 7.115 1.00 92.69 73 ALA A C 1
ATOM 571 O O . ALA A 1 73 ? -1.424 2.721 7.967 1.00 92.69 73 ALA A O 1
ATOM 572 N N . LEU A 1 74 ? -1.509 1.252 6.289 1.00 93.75 74 LEU A N 1
ATOM 573 C CA . LEU A 1 74 ? -2.944 0.988 6.429 1.00 93.75 74 LEU A CA 1
ATOM 574 C C . LEU A 1 74 ? -3.255 0.125 7.660 1.00 93.75 74 LEU A C 1
ATOM 576 O O . LEU A 1 74 ? -4.222 0.415 8.360 1.00 93.75 74 LEU A O 1
ATOM 580 N N . LEU A 1 75 ? -2.445 -0.895 7.950 1.00 91.94 75 LEU A N 1
ATOM 581 C CA . LEU A 1 75 ? -2.588 -1.717 9.156 1.00 91.94 75 LEU A CA 1
ATOM 582 C C . LEU A 1 75 ? -2.311 -0.894 10.425 1.00 91.94 75 LEU A C 1
ATOM 584 O O . LEU A 1 75 ? -3.124 -0.934 11.349 1.00 91.94 75 LEU A O 1
ATOM 588 N N . ASP A 1 76 ? -1.254 -0.077 10.422 1.00 89.56 76 ASP A N 1
ATOM 589 C CA . ASP A 1 76 ? -0.881 0.824 11.525 1.00 89.56 76 ASP A CA 1
ATOM 590 C C . ASP A 1 76 ? -1.988 1.853 11.835 1.00 89.56 76 ASP A C 1
ATOM 592 O O . ASP A 1 76 ? -2.194 2.241 12.982 1.00 89.56 76 ASP A O 1
ATOM 596 N N . THR A 1 77 ? -2.756 2.265 10.818 1.00 90.62 77 THR A N 1
ATOM 597 C CA . THR A 1 77 ? -3.919 3.166 10.960 1.00 90.62 77 THR A CA 1
ATOM 598 C C . THR A 1 77 ? -5.257 2.440 11.172 1.00 90.62 77 THR A C 1
ATOM 600 O O . THR A 1 77 ? -6.325 3.048 11.056 1.00 90.62 77 THR A O 1
ATOM 603 N N . GLY A 1 78 ? -5.226 1.143 11.499 1.00 91.44 78 GLY A N 1
ATOM 604 C CA . GLY A 1 78 ? -6.403 0.364 11.900 1.00 91.44 78 GLY A CA 1
ATOM 605 C C . GLY A 1 78 ? -7.269 -0.164 10.749 1.00 91.44 78 GLY A C 1
ATOM 606 O O . GLY A 1 78 ? -8.444 -0.478 10.948 1.00 91.44 78 GLY A O 1
ATOM 607 N N . VAL A 1 79 ? -6.731 -0.256 9.530 1.00 92.81 79 VAL A N 1
ATOM 608 C CA . VAL A 1 79 ? -7.413 -0.867 8.377 1.00 92.81 79 VAL A CA 1
ATOM 609 C C . VAL A 1 79 ? -7.049 -2.350 8.313 1.00 92.81 79 VAL A C 1
ATOM 611 O O . VAL A 1 79 ? -6.070 -2.732 7.680 1.00 92.81 79 VAL A O 1
ATOM 614 N N . TYR A 1 80 ? -7.837 -3.205 8.961 1.00 88.81 80 TYR A N 1
ATOM 615 C CA . TYR A 1 80 ? -7.485 -4.624 9.135 1.00 88.81 80 TYR A CA 1
ATOM 616 C C . TYR A 1 80 ? -7.879 -5.530 7.963 1.00 88.81 80 TYR A C 1
ATOM 618 O O . TYR A 1 80 ? -7.298 -6.598 7.790 1.00 88.81 80 TYR A O 1
ATOM 626 N N . VAL A 1 81 ? -8.874 -5.137 7.157 1.00 91.12 81 VAL A N 1
ATOM 627 C CA . VAL A 1 81 ? -9.420 -5.986 6.082 1.00 91.12 81 VAL A CA 1
ATOM 628 C C . VAL A 1 81 ? -9.341 -5.315 4.706 1.00 91.12 81 VAL A C 1
ATOM 630 O O . VAL A 1 81 ? -9.585 -4.111 4.579 1.00 91.12 81 VAL A O 1
ATOM 633 N N . PRO A 1 82 ? -9.099 -6.082 3.624 1.00 92.00 82 PRO A N 1
ATOM 634 C CA . PRO A 1 82 ? -8.943 -5.559 2.259 1.00 92.00 82 PRO A CA 1
ATOM 635 C C . PRO A 1 82 ? -10.159 -4.777 1.742 1.00 92.00 82 PRO A C 1
ATOM 637 O O . PRO A 1 82 ? -10.021 -3.961 0.833 1.00 92.00 82 PRO A O 1
ATOM 640 N N . ASN A 1 83 ? -11.347 -5.028 2.298 1.00 91.38 83 ASN A N 1
ATOM 641 C CA . ASN A 1 83 ? -12.588 -4.369 1.896 1.00 91.38 83 ASN A CA 1
ATOM 642 C C . ASN A 1 83 ? -12.679 -2.926 2.433 1.00 91.38 83 ASN A C 1
ATOM 644 O O . ASN A 1 83 ? -13.343 -2.096 1.822 1.00 91.38 83 ASN A O 1
ATOM 648 N N . GLN A 1 84 ? -11.975 -2.603 3.526 1.00 92.06 84 GLN A N 1
ATOM 649 C CA . GLN A 1 84 ? -11.851 -1.228 4.030 1.00 92.06 84 GLN A CA 1
ATOM 650 C C . GLN A 1 84 ? -10.819 -0.412 3.220 1.00 92.06 84 GLN A C 1
ATOM 652 O O . GLN A 1 84 ? -10.903 0.816 3.158 1.00 92.06 84 GLN A O 1
ATOM 657 N N . ALA A 1 85 ? -9.870 -1.080 2.551 1.00 94.12 85 ALA A N 1
ATOM 658 C CA . ALA A 1 85 ? -8.839 -0.469 1.709 1.00 94.12 85 ALA A CA 1
ATOM 659 C C . ALA A 1 85 ? -9.373 -0.092 0.304 1.00 94.12 85 ALA A C 1
ATOM 661 O O . ALA A 1 85 ? -8.984 -0.657 -0.728 1.00 94.12 85 ALA A O 1
ATOM 662 N N . SER A 1 86 ? -10.295 0.873 0.238 1.00 95.06 86 SER A N 1
ATOM 663 C CA . SER A 1 86 ? -10.802 1.422 -1.031 1.00 95.06 86 SER A CA 1
ATOM 664 C C . SER A 1 86 ? -9.701 2.146 -1.828 1.00 95.06 86 SER A C 1
ATOM 666 O O . SER A 1 86 ? -8.691 2.565 -1.265 1.00 95.06 86 SER A O 1
ATOM 668 N N . ASN A 1 87 ? -9.868 2.307 -3.151 1.00 95.69 87 ASN A N 1
ATOM 669 C CA . ASN A 1 87 ? -8.882 3.024 -3.983 1.00 95.69 87 ASN A CA 1
ATOM 670 C C . ASN A 1 87 ? -8.628 4.449 -3.467 1.00 95.69 87 ASN A C 1
ATOM 672 O O . ASN A 1 87 ? -7.483 4.886 -3.445 1.00 95.69 87 ASN A O 1
ATOM 676 N N . VAL A 1 88 ? -9.684 5.142 -3.025 1.00 95.56 88 VAL A N 1
ATOM 677 C CA . VAL A 1 88 ? -9.593 6.487 -2.438 1.00 95.56 88 VAL A CA 1
ATOM 678 C C . VAL A 1 88 ? -8.746 6.445 -1.166 1.00 95.56 88 VAL A C 1
ATOM 680 O O . VAL A 1 88 ? -7.735 7.131 -1.097 1.00 95.56 88 VAL A O 1
ATOM 683 N N . ARG A 1 89 ? -9.072 5.556 -0.214 1.00 95.44 89 ARG A N 1
ATOM 684 C CA . ARG A 1 89 ? -8.353 5.443 1.067 1.00 95.44 89 AR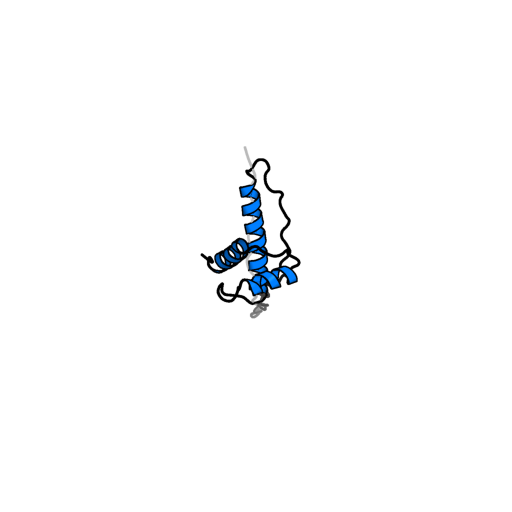G A CA 1
ATOM 685 C C . ARG A 1 89 ? -6.872 5.090 0.885 1.00 95.44 89 ARG A C 1
ATOM 687 O O . ARG A 1 89 ? -6.033 5.638 1.588 1.00 95.44 89 ARG A O 1
ATOM 694 N N . ILE A 1 90 ? -6.538 4.230 -0.083 1.00 95.94 90 ILE A N 1
ATOM 695 C CA . ILE A 1 90 ? -5.145 3.890 -0.427 1.00 95.94 90 ILE A CA 1
ATOM 696 C C . ILE A 1 90 ? -4.398 5.102 -1.020 1.00 95.94 90 ILE A C 1
ATOM 698 O O . ILE A 1 90 ? -3.220 5.291 -0.718 1.00 95.94 90 ILE A O 1
ATOM 702 N N . ARG A 1 91 ? -5.052 5.921 -1.857 1.00 96.31 91 ARG A N 1
ATOM 703 C CA . ARG A 1 91 ? -4.448 7.132 -2.447 1.00 96.31 91 ARG A CA 1
ATOM 704 C C . ARG A 1 91 ? -4.241 8.228 -1.393 1.00 96.31 91 ARG A C 1
ATOM 706 O O . ARG A 1 91 ? -3.121 8.707 -1.270 1.00 96.31 91 ARG A O 1
ATOM 713 N N . THR A 1 92 ? -5.243 8.508 -0.558 1.00 96.00 92 THR A N 1
ATOM 714 C CA . THR A 1 92 ? -5.120 9.446 0.574 1.00 96.00 92 THR A CA 1
ATOM 715 C C . THR A 1 92 ? -4.041 9.002 1.566 1.00 96.00 92 THR A C 1
ATOM 717 O O . THR A 1 92 ? -3.224 9.814 1.979 1.00 96.00 92 THR A O 1
ATOM 720 N N . MET A 1 93 ? -3.952 7.706 1.893 1.00 95.12 93 MET A N 1
ATOM 721 C CA . MET A 1 93 ? -2.872 7.200 2.752 1.00 95.12 93 MET A CA 1
ATOM 722 C C . MET A 1 93 ? -1.486 7.385 2.115 1.00 95.12 93 MET A C 1
ATOM 724 O O . MET A 1 93 ? -0.515 7.663 2.811 1.00 95.12 93 MET A O 1
ATOM 728 N N . ALA A 1 94 ? -1.375 7.268 0.787 1.00 95.44 94 ALA A N 1
ATOM 729 C CA . ALA A 1 94 ? -0.121 7.549 0.097 1.00 95.44 94 ALA A CA 1
ATOM 730 C C . ALA A 1 94 ? 0.283 9.026 0.227 1.00 95.44 94 ALA A C 1
ATOM 732 O O . ALA A 1 94 ? 1.451 9.297 0.492 1.00 95.44 94 ALA A O 1
ATOM 733 N N . GLU A 1 95 ? -0.670 9.955 0.134 1.00 94.94 95 GLU A N 1
ATOM 734 C CA . GLU A 1 95 ? -0.445 11.385 0.389 1.00 94.94 95 GLU A CA 1
ATOM 735 C C . GLU A 1 95 ? 0.013 11.630 1.838 1.00 94.94 95 GLU A C 1
ATOM 737 O O . GLU A 1 95 ? 1.030 12.290 2.042 1.00 94.94 95 GLU A O 1
ATOM 742 N N . THR A 1 96 ? -0.646 11.021 2.834 1.00 92.75 96 THR A N 1
ATOM 743 C CA . THR A 1 96 ? -0.259 11.120 4.259 1.00 92.75 96 THR A CA 1
ATOM 744 C C . THR A 1 96 ? 1.162 10.609 4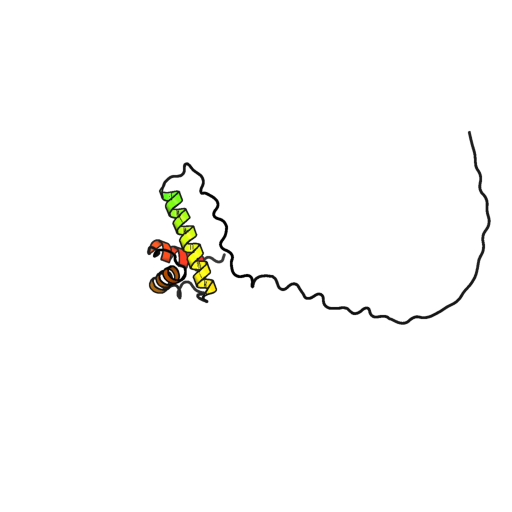.531 1.00 92.75 96 THR A C 1
ATOM 746 O O . THR A 1 96 ? 1.888 11.205 5.320 1.00 92.75 96 THR A O 1
ATOM 749 N N . VAL A 1 97 ? 1.584 9.530 3.862 1.00 89.44 97 VAL A N 1
ATOM 750 C CA . VAL A 1 97 ? 2.927 8.929 4.015 1.00 89.44 97 VAL A CA 1
ATOM 751 C C . VAL A 1 97 ? 3.974 9.598 3.095 1.00 89.44 97 VAL A C 1
ATOM 753 O O . VAL A 1 97 ? 5.139 9.202 3.078 1.00 89.44 97 VAL A O 1
ATOM 756 N N . GLY A 1 98 ? 3.600 10.611 2.302 1.00 91.00 98 GLY A N 1
ATOM 757 C CA . GLY A 1 98 ? 4.510 11.292 1.367 1.00 91.00 98 GLY A CA 1
ATOM 758 C C . GLY A 1 98 ? 4.933 10.437 0.161 1.00 91.00 98 GLY A C 1
ATOM 759 O O . GLY A 1 98 ? 5.961 10.683 -0.472 1.00 91.00 98 GLY A O 1
ATOM 760 N N . ILE A 1 99 ? 4.158 9.405 -0.173 1.00 90.31 99 ILE A N 1
ATOM 761 C CA . ILE A 1 99 ? 4.382 8.512 -1.311 1.00 90.31 99 ILE A CA 1
ATOM 762 C C . ILE A 1 99 ? 3.565 9.020 -2.507 1.00 90.31 99 ILE A C 1
ATOM 764 O O . ILE A 1 99 ? 2.342 9.080 -2.451 1.00 90.31 99 ILE A O 1
ATOM 768 N N . HIS A 1 100 ? 4.227 9.298 -3.639 1.00 92.94 100 HIS A N 1
ATOM 769 C CA . HIS A 1 100 ? 3.556 9.672 -4.898 1.00 92.94 100 HIS A CA 1
ATOM 770 C C . HIS A 1 100 ? 2.379 8.722 -5.220 1.00 92.94 100 HIS A C 1
ATOM 772 O O . HIS A 1 100 ? 2.551 7.512 -5.029 1.00 92.94 100 HIS A O 1
ATOM 778 N N . PRO A 1 101 ? 1.237 9.185 -5.767 1.00 91.75 101 PRO A N 1
ATOM 779 C CA . PRO A 1 101 ? 0.028 8.377 -5.917 1.00 91.75 101 PRO A CA 1
ATOM 780 C C . PRO A 1 101 ? 0.228 6.952 -6.492 1.00 91.75 101 PRO A C 1
ATOM 782 O O . PRO A 1 101 ? 1.044 6.724 -7.399 1.00 91.75 101 PRO A O 1
ATOM 785 N N . PRO A 1 102 ? -0.466 5.936 -5.945 1.00 94.62 102 PRO A N 1
ATOM 786 C CA . PRO A 1 102 ? -0.437 4.572 -6.457 1.00 94.62 102 PRO A CA 1
ATOM 787 C C . PRO A 1 102 ? -1.383 4.388 -7.654 1.00 94.62 102 PRO A C 1
ATOM 789 O O . PRO A 1 102 ? -2.542 4.792 -7.630 1.00 94.62 102 PRO A O 1
ATOM 792 N N . SER A 1 103 ? -0.889 3.700 -8.687 1.00 94.06 103 SER A N 1
ATOM 793 C CA . SER A 1 103 ? -1.710 3.206 -9.804 1.00 94.06 103 SER A CA 1
ATOM 794 C C . SER A 1 103 ? -2.696 2.124 -9.350 1.00 94.06 103 SER A C 1
ATOM 796 O O . SER A 1 103 ? -2.414 1.417 -8.382 1.00 94.06 103 SER A O 1
ATOM 798 N N . ASP A 1 104 ? -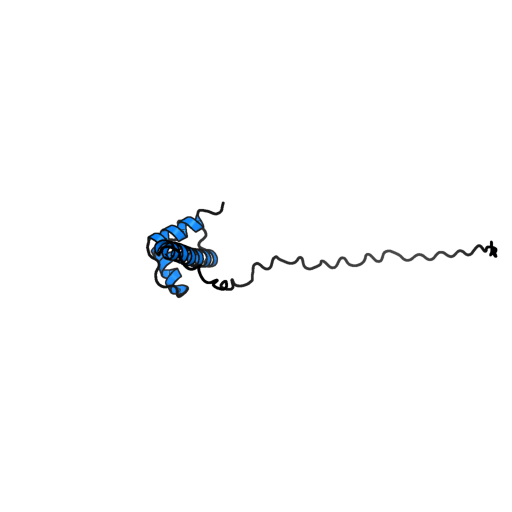3.783 1.893 -10.088 1.00 95.19 104 ASP A N 1
ATOM 799 C CA . ASP A 1 104 ? -4.822 0.933 -9.677 1.00 95.19 104 ASP A CA 1
ATOM 800 C C . ASP A 1 104 ? -4.326 -0.516 -9.551 1.00 95.19 104 ASP A C 1
ATOM 802 O O . ASP A 1 104 ? -4.746 -1.230 -8.640 1.00 95.19 104 ASP A O 1
ATOM 806 N N . THR A 1 105 ? -3.342 -0.937 -10.359 1.00 94.94 105 THR A N 1
ATOM 807 C CA . THR A 1 105 ? -2.659 -2.229 -10.152 1.00 94.94 105 THR A CA 1
ATOM 808 C C . THR A 1 105 ? -1.973 -2.291 -8.783 1.00 94.94 105 THR A C 1
ATOM 810 O O . THR A 1 105 ? -2.000 -3.321 -8.121 1.00 94.94 105 THR A O 1
ATOM 813 N N . THR A 1 106 ? -1.375 -1.186 -8.325 1.00 95.81 106 THR A N 1
ATOM 814 C CA . THR A 1 106 ? -0.741 -1.093 -7.001 1.00 95.81 106 THR A CA 1
ATOM 815 C C . THR A 1 106 ? -1.793 -1.136 -5.893 1.00 95.81 106 THR A C 1
ATOM 817 O O . THR A 1 106 ? -1.593 -1.848 -4.915 1.00 95.81 106 THR A O 1
ATOM 820 N N . CYS A 1 107 ? -2.941 -0.473 -6.063 1.00 95.69 107 CYS A N 1
ATOM 821 C CA . CYS A 1 107 ? -4.068 -0.578 -5.128 1.00 95.69 107 CYS A CA 1
ATOM 822 C C . CYS A 1 107 ? -4.612 -2.016 -5.030 1.00 95.69 107 CYS A C 1
ATOM 824 O O . CYS A 1 107 ? -4.942 -2.480 -3.939 1.00 95.69 107 CYS A O 1
ATOM 826 N N . HIS A 1 108 ? -4.660 -2.751 -6.146 1.00 95.00 108 HIS A N 1
ATOM 827 C CA . HIS A 1 108 ? -4.993 -4.177 -6.137 1.00 95.00 108 HIS A CA 1
ATOM 828 C C . HIS A 1 108 ? -3.940 -5.004 -5.376 1.00 95.00 108 HIS A C 1
ATOM 830 O O . HIS A 1 108 ? -4.306 -5.826 -4.539 1.00 95.00 108 HIS A O 1
ATOM 836 N N . MET A 1 109 ? -2.644 -4.748 -5.594 1.00 94.94 109 MET A N 1
ATOM 837 C CA . MET A 1 109 ? -1.555 -5.422 -4.866 1.00 94.94 109 MET A CA 1
ATOM 838 C C . MET A 1 109 ? -1.611 -5.176 -3.351 1.00 94.94 109 MET A C 1
ATOM 840 O O . MET A 1 109 ? -1.408 -6.117 -2.592 1.00 94.94 109 MET A O 1
ATOM 844 N N . VAL A 1 110 ? -1.943 -3.957 -2.903 1.00 95.38 110 VAL A N 1
ATOM 845 C CA . VAL A 1 110 ? -2.166 -3.649 -1.475 1.00 95.38 110 VAL A CA 1
ATOM 846 C C . VAL A 1 110 ? -3.241 -4.572 -0.888 1.00 95.38 110 VAL A C 1
ATOM 848 O O . VAL A 1 110 ? -2.988 -5.256 0.100 1.00 95.38 110 VAL A O 1
ATOM 851 N N . ARG A 1 111 ? -4.411 -4.681 -1.537 1.00 94.81 111 ARG A N 1
ATOM 852 C CA . ARG A 1 111 ? -5.481 -5.592 -1.083 1.00 94.81 111 ARG A CA 1
ATOM 853 C C . ARG A 1 111 ? -5.086 -7.062 -1.141 1.00 94.81 111 ARG A C 1
ATOM 855 O O . ARG A 1 111 ? -5.556 -7.829 -0.309 1.00 94.81 111 ARG A O 1
ATOM 862 N N . ALA A 1 112 ? -4.274 -7.462 -2.118 1.00 93.81 112 ALA A N 1
ATOM 863 C CA . ALA A 1 112 ? -3.775 -8.829 -2.217 1.00 93.81 112 ALA A CA 1
ATOM 864 C C . ALA A 1 112 ? -2.874 -9.170 -1.019 1.00 93.81 112 ALA A C 1
ATOM 866 O O . ALA A 1 112 ? -3.088 -10.200 -0.389 1.00 93.81 112 ALA A O 1
ATOM 867 N N . PHE A 1 113 ? -1.958 -8.275 -0.631 1.00 91.69 113 PHE A N 1
ATOM 868 C CA . PHE A 1 113 ? -1.135 -8.459 0.570 1.00 91.69 113 PHE A CA 1
ATOM 869 C C . PHE A 1 113 ? -1.977 -8.523 1.853 1.00 91.69 113 PHE A C 1
ATOM 871 O O . PHE A 1 113 ? -1.765 -9.413 2.666 1.00 91.69 113 PHE A O 1
ATOM 878 N N . MET A 1 114 ? -3.005 -7.679 1.994 1.00 90.44 114 MET A N 1
ATOM 879 C CA . MET A 1 114 ? -3.931 -7.735 3.142 1.00 90.44 114 MET A CA 1
ATOM 880 C C . MET A 1 114 ? -4.833 -8.986 3.164 1.00 90.44 114 MET A C 1
ATOM 882 O O . MET A 1 114 ? -5.470 -9.261 4.176 1.00 90.44 114 MET A O 1
ATOM 886 N N . ARG A 1 115 ? -4.936 -9.733 2.054 1.00 88.81 115 ARG A N 1
ATOM 887 C CA . ARG A 1 115 ? -5.683 -11.004 1.973 1.00 88.81 115 ARG A CA 1
ATOM 888 C C . ARG A 1 115 ? -4.827 -12.221 2.302 1.00 88.81 115 ARG A C 1
ATOM 890 O O . ARG A 1 115 ? -5.374 -13.232 2.729 1.00 88.81 115 ARG A O 1
ATOM 897 N N . TYR A 1 116 ? -3.522 -12.147 2.056 1.00 72.38 116 TYR A N 1
ATOM 898 C CA . TYR A 1 116 ? -2.638 -13.310 2.030 1.00 72.38 116 TYR A CA 1
ATOM 899 C C . TYR A 1 116 ? -1.768 -13.394 3.288 1.00 72.38 116 TYR A C 1
ATOM 901 O O . TYR A 1 116 ? -0.545 -13.314 3.232 1.00 72.38 116 TYR A O 1
ATOM 909 N N . ASN A 1 117 ? -2.427 -13.558 4.437 1.00 58.38 117 ASN A N 1
ATOM 910 C CA . ASN A 1 117 ? -1.777 -13.931 5.692 1.00 58.38 117 ASN A CA 1
ATOM 911 C C . ASN A 1 117 ? -1.840 -15.466 5.846 1.00 58.38 117 ASN A C 1
ATOM 913 O O . ASN A 1 117 ? -2.686 -15.994 6.572 1.00 58.38 117 ASN A O 1
ATOM 917 N N . ARG A 1 118 ? -1.032 -16.170 5.043 1.00 44.12 118 ARG A N 1
ATOM 918 C CA . ARG A 1 118 ? -0.878 -17.634 4.995 1.00 44.12 118 ARG A CA 1
ATOM 919 C C . ARG A 1 118 ? 0.531 -17.986 4.527 1.00 44.12 118 ARG A C 1
ATOM 921 O O . ARG A 1 118 ? 0.969 -17.342 3.549 1.00 44.12 118 ARG A O 1
#

pLDDT: mean 78.15, std 18.87, range [39.69, 96.31]

Organism: Streptomyces spectabilis (NCBI:txid68270)

Foldseek 3Di:
DYDDDDDDDDDDDDDDDDDDDDPVPDPPPPPPPPPPPPDPDDDDDDDDDDPDDDPVVVVVVVLLVLLVVLLVLCVVVPNQALVSLDLVNSQVSCVVVVHDGDDVVSSVSNNVVSVPPD

Secondary structure (DSSP, 8-state):
---------------------------PPP-----S--S--PPPP-PPPPSS--HHHHHHHHHHHHHHHHHHHHHHTT--STTT--HHHHHHHHHHTTPPPPPHHHHHHHHHHHH---

Radius of gyration: 34.15 Å; chains: 1; bounding box: 75×59×86 Å